Protein AF-A0A3P7JC16-F1 (afdb_monomer_lite)

Foldseek 3Di:
DPDDDDDPVVDDADDDPPDPRGDCVVCVVPVPHDDCQVVVCVVVVHDNVVDTDDPPQPDDLSVLVVVCVVPAQFQGEFEWAEVVLPTDLSRFDADPVGGDHPCVVRYPYDYFHADPPSHGPPPPVVVVVVVVVVVVVVVVVVPD

Secondary structure (DSSP, 8-state):
-------GGG----S-TTSTTS-THHHHHTTTS--HHHHHHHHTT--TTT-------SSHHHHHHHHHHHHS-TT-EEEEE-GGGT--GGG--B-SS-B-SHHHHHSEEEEE-EETTTEE--TTHHHHHHHHHHHHHHHTTS--

pLDDT: mean 72.53, std 18.78, range [33.31, 93.19]

Organism: Strongylus vulgaris (NCBI:txid40348)

Structure (mmCIF, N/CA/C/O backbone):
data_AF-A0A3P7JC16-F1
#
_entry.id   AF-A0A3P7JC16-F1
#
loop_
_atom_site.group_PDB
_atom_site.id
_atom_site.type_symbol
_atom_site.label_atom_id
_atom_site.label_alt_id
_atom_site.label_comp_id
_atom_site.label_asym_id
_atom_site.label_entity_id
_atom_site.label_seq_id
_atom_site.pdbx_PDB_ins_code
_atom_site.Cartn_x
_atom_site.Cartn_y
_atom_site.Cartn_z
_atom_site.occupancy
_atom_site.B_iso_or_equiv
_atom_site.auth_seq_id
_atom_site.auth_comp_id
_atom_site.auth_asym_id
_atom_site.auth_atom_id
_atom_site.pdbx_PDB_model_num
ATOM 1 N N . MET A 1 1 ? 35.859 -26.407 -6.997 1.00 34.34 1 MET A N 1
ATOM 2 C CA . MET A 1 1 ? 35.657 -24.956 -6.804 1.00 34.34 1 MET A CA 1
ATOM 3 C C . MET A 1 1 ? 34.256 -24.757 -6.262 1.00 34.34 1 MET A C 1
ATOM 5 O O . MET A 1 1 ? 33.311 -25.190 -6.904 1.00 34.34 1 MET A O 1
ATOM 9 N N . VAL A 1 2 ? 34.133 -24.209 -5.057 1.00 33.31 2 VAL A N 1
ATOM 10 C CA . VAL A 1 2 ? 32.841 -23.927 -4.420 1.00 33.31 2 VAL A CA 1
ATOM 11 C C . VAL A 1 2 ? 32.360 -22.594 -4.996 1.00 33.31 2 VAL A C 1
ATOM 13 O O . VAL A 1 2 ? 32.965 -21.561 -4.724 1.00 33.31 2 VAL A O 1
ATOM 16 N N . GLY A 1 3 ? 31.369 -22.626 -5.889 1.00 33.59 3 GLY A N 1
ATOM 17 C CA . GLY A 1 3 ? 30.813 -21.427 -6.516 1.00 33.59 3 GLY A CA 1
ATOM 18 C C . GLY A 1 3 ? 30.049 -20.598 -5.487 1.00 33.59 3 GLY A C 1
ATOM 19 O O . GLY A 1 3 ? 29.054 -21.062 -4.936 1.00 33.59 3 GLY A O 1
ATOM 20 N N . LEU A 1 4 ? 30.547 -19.393 -5.214 1.00 37.69 4 LEU A N 1
ATOM 21 C CA . LEU A 1 4 ? 29.930 -18.380 -4.360 1.00 37.69 4 LEU A CA 1
ATOM 22 C C . LEU A 1 4 ? 28.525 -18.028 -4.879 1.00 37.69 4 LEU A C 1
ATOM 24 O O . LEU A 1 4 ? 28.371 -17.263 -5.826 1.00 37.69 4 LEU A O 1
ATOM 28 N N . LEU A 1 5 ? 27.494 -18.584 -4.248 1.00 46.66 5 LEU A N 1
ATOM 29 C CA . LEU A 1 5 ? 26.129 -18.072 -4.333 1.00 46.66 5 LEU A CA 1
ATOM 30 C C . LEU A 1 5 ? 26.002 -16.866 -3.382 1.00 46.66 5 LEU A C 1
ATOM 32 O O . LEU A 1 5 ? 26.460 -16.941 -2.246 1.00 46.66 5 LEU A O 1
ATOM 36 N N . ALA A 1 6 ? 25.324 -15.811 -3.852 1.00 48.03 6 ALA A N 1
ATOM 37 C CA . ALA A 1 6 ? 24.977 -14.545 -3.178 1.00 48.03 6 ALA A CA 1
ATOM 38 C C . ALA A 1 6 ? 25.958 -13.358 -3.338 1.00 48.03 6 ALA A C 1
ATOM 40 O O . ALA A 1 6 ? 26.673 -12.977 -2.419 1.00 48.03 6 ALA A O 1
ATOM 41 N N . TRP A 1 7 ? 25.891 -12.694 -4.498 1.00 50.03 7 TRP A N 1
ATOM 42 C CA . TRP A 1 7 ? 26.374 -11.318 -4.712 1.00 50.03 7 TRP A CA 1
ATOM 43 C C . TRP A 1 7 ? 25.287 -10.201 -4.706 1.00 50.03 7 TRP A C 1
ATOM 45 O O . TRP A 1 7 ? 25.650 -9.054 -4.449 1.00 50.03 7 TRP A O 1
ATOM 55 N N . PRO A 1 8 ? 23.964 -10.446 -4.918 1.00 60.19 8 PRO A N 1
ATOM 56 C CA . PRO A 1 8 ? 22.987 -9.348 -5.041 1.00 60.19 8 PRO A CA 1
ATOM 57 C C . PRO A 1 8 ? 22.818 -8.481 -3.786 1.00 60.19 8 PRO A C 1
ATOM 59 O O . PRO A 1 8 ? 22.612 -7.275 -3.891 1.00 60.19 8 PRO A O 1
ATOM 62 N N . THR A 1 9 ? 22.929 -9.071 -2.593 1.00 61.22 9 THR A N 1
ATOM 63 C CA . THR A 1 9 ? 22.718 -8.374 -1.310 1.00 61.22 9 THR A CA 1
ATOM 64 C C . THR A 1 9 ? 23.850 -7.418 -0.933 1.00 61.22 9 THR A C 1
ATOM 66 O O . THR A 1 9 ? 23.664 -6.593 -0.043 1.00 61.22 9 THR A O 1
ATOM 69 N N . LEU A 1 10 ? 25.009 -7.513 -1.592 1.00 65.12 10 LEU A N 1
ATOM 70 C CA . LEU A 1 10 ? 26.162 -6.629 -1.381 1.00 65.12 10 LEU A CA 1
ATOM 71 C C . LEU A 1 10 ? 26.137 -5.398 -2.299 1.00 65.12 10 LEU A C 1
ATOM 73 O O . LEU A 1 10 ? 26.982 -4.514 -2.166 1.00 65.12 10 LEU A O 1
ATOM 77 N N . SER A 1 11 ? 25.185 -5.339 -3.233 1.00 64.94 11 SER A N 1
ATOM 78 C CA . SER A 1 11 ? 25.044 -4.232 -4.175 1.00 64.94 11 SER A CA 1
ATOM 79 C C . SER A 1 11 ? 24.002 -3.218 -3.699 1.00 64.94 11 SER A C 1
ATOM 81 O O . SER A 1 11 ? 22.935 -3.585 -3.208 1.00 64.94 11 SER A O 1
ATOM 83 N N . TRP A 1 12 ? 24.307 -1.927 -3.852 1.00 62.22 12 TRP A N 1
ATOM 84 C CA . TRP A 1 12 ? 23.378 -0.829 -3.589 1.00 62.22 12 TRP A CA 1
ATOM 85 C C . TRP A 1 12 ? 22.953 -0.183 -4.906 1.00 62.22 12 TRP A C 1
ATOM 87 O O . TRP A 1 12 ? 23.794 0.236 -5.699 1.00 62.22 12 TRP A O 1
ATOM 97 N N . ALA A 1 13 ? 21.645 -0.070 -5.123 1.00 67.94 13 ALA A N 1
ATOM 98 C CA . ALA A 1 13 ? 21.075 0.654 -6.250 1.00 67.94 13 ALA A CA 1
ATOM 99 C C . ALA A 1 13 ? 19.862 1.449 -5.772 1.00 67.94 13 ALA A C 1
ATOM 101 O O . ALA A 1 13 ? 18.881 0.885 -5.290 1.00 67.94 13 ALA A O 1
ATOM 102 N N . SER A 1 14 ? 19.938 2.769 -5.908 1.00 65.88 14 SER A N 1
ATOM 103 C CA . SER A 1 14 ? 18.858 3.688 -5.560 1.00 65.88 14 SER A CA 1
ATOM 104 C C . SER A 1 14 ? 18.341 4.365 -6.825 1.00 65.88 14 SER A C 1
ATOM 106 O O . SER A 1 14 ? 19.097 5.071 -7.482 1.00 65.88 14 SER A O 1
ATOM 108 N N . GLY A 1 15 ? 17.063 4.190 -7.155 1.00 69.75 15 GLY A N 1
ATOM 109 C CA . GLY A 1 15 ? 16.448 4.795 -8.343 1.00 69.75 15 GLY A CA 1
ATOM 110 C C . GLY A 1 15 ? 15.797 3.767 -9.265 1.00 69.75 15 GLY A C 1
ATOM 111 O O . GLY A 1 15 ? 15.699 2.587 -8.929 1.00 69.75 15 GLY A O 1
ATOM 112 N N . ARG A 1 16 ? 15.307 4.215 -10.422 1.00 70.00 16 ARG A N 1
ATOM 113 C CA . ARG A 1 16 ? 14.738 3.347 -11.470 1.00 70.00 16 ARG A CA 1
ATOM 114 C C . ARG A 1 16 ? 15.788 3.052 -12.542 1.00 70.00 16 ARG A C 1
ATOM 116 O O . ARG A 1 16 ? 16.627 3.923 -12.739 1.00 70.00 16 ARG A O 1
ATOM 123 N N . PRO A 1 17 ? 15.688 1.933 -13.283 1.00 63.75 17 PRO A N 1
ATOM 124 C CA . PRO A 1 17 ? 16.614 1.590 -14.370 1.00 63.75 17 PRO A CA 1
ATOM 125 C C . PRO A 1 17 ? 16.919 2.741 -15.334 1.00 63.75 17 PRO A C 1
ATOM 127 O O . PRO A 1 17 ? 18.054 2.938 -15.735 1.00 63.75 17 PRO A O 1
ATOM 130 N N . GLU A 1 18 ? 15.912 3.560 -15.621 1.00 63.62 18 GLU A N 1
ATOM 131 C CA . GLU A 1 18 ? 15.987 4.684 -16.561 1.00 63.62 18 GLU A CA 1
ATOM 132 C C . GLU A 1 18 ? 16.593 5.970 -15.962 1.00 63.62 18 GLU A C 1
ATOM 134 O O . GLU A 1 18 ? 16.736 6.977 -16.651 1.00 63.62 18 GLU A O 1
ATOM 139 N N . THR A 1 19 ? 16.922 5.980 -14.667 1.00 57.47 19 THR A N 1
ATOM 140 C CA . THR A 1 19 ? 17.474 7.152 -13.968 1.00 57.47 19 THR A CA 1
ATOM 141 C C . THR A 1 19 ? 18.975 6.998 -13.750 1.00 57.47 19 THR A C 1
ATOM 143 O O . THR A 1 19 ? 19.449 5.909 -13.442 1.00 57.47 19 THR A O 1
ATOM 146 N N . SER A 1 20 ? 19.716 8.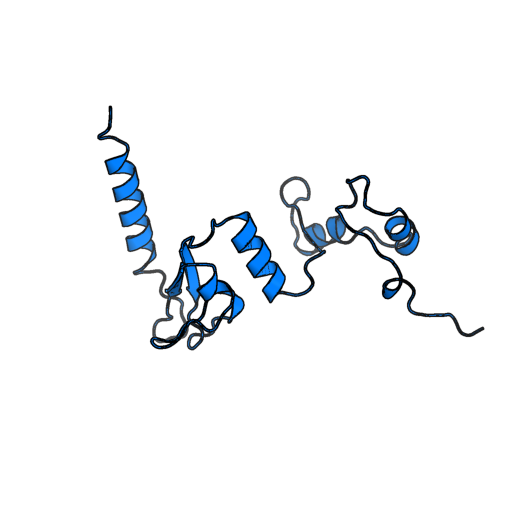110 -13.815 1.00 54.28 20 SER A N 1
ATOM 147 C CA . SER A 1 20 ? 21.187 8.173 -13.708 1.00 54.28 20 SER A CA 1
ATOM 148 C C . SER A 1 20 ? 21.797 7.536 -12.450 1.00 54.28 20 SER A C 1
ATOM 150 O O . SER A 1 20 ? 23.008 7.359 -12.386 1.00 54.28 20 SER A O 1
ATOM 152 N N . ASN A 1 21 ? 20.979 7.217 -11.443 1.00 55.19 21 ASN A N 1
ATOM 153 C CA . ASN A 1 21 ? 21.414 6.659 -10.161 1.00 55.19 21 ASN A CA 1
ATOM 154 C C . ASN A 1 21 ? 21.240 5.129 -10.079 1.00 55.19 21 ASN A C 1
ATOM 156 O O . ASN A 1 21 ? 21.580 4.524 -9.058 1.00 55.19 21 ASN A O 1
ATOM 160 N N . PHE A 1 22 ? 20.726 4.488 -11.134 1.00 55.59 22 PHE A N 1
ATOM 161 C CA . PHE A 1 22 ? 20.652 3.034 -11.227 1.00 55.59 22 PHE A CA 1
ATOM 162 C C . PHE A 1 22 ? 21.989 2.501 -11.727 1.00 55.59 22 PHE A C 1
ATOM 164 O O . PHE A 1 22 ? 22.334 2.603 -12.899 1.00 55.59 22 PHE A O 1
ATOM 171 N N . PHE A 1 23 ? 22.789 1.999 -10.791 1.00 49.16 23 PHE A N 1
ATOM 172 C CA . PHE A 1 23 ? 24.096 1.437 -11.098 1.00 49.16 23 PHE A CA 1
ATOM 173 C C . PHE A 1 23 ? 23.959 0.286 -12.107 1.00 49.16 23 PHE A C 1
ATOM 175 O O . PHE A 1 23 ? 23.191 -0.655 -11.889 1.00 49.16 23 PHE A O 1
ATOM 182 N N . SER A 1 24 ? 24.781 0.337 -13.156 1.00 49.72 24 SER A N 1
ATOM 183 C CA . SER A 1 24 ? 24.962 -0.659 -14.227 1.00 49.72 24 SER A CA 1
ATOM 184 C C . SER A 1 24 ? 25.171 -2.106 -13.751 1.00 49.72 24 SER A C 1
ATOM 186 O O . SER A 1 24 ? 25.026 -3.043 -14.527 1.00 49.72 24 SER A O 1
ATOM 188 N N . ALA A 1 25 ? 25.456 -2.310 -12.461 1.00 47.19 25 ALA A N 1
ATOM 189 C CA . ALA A 1 25 ? 25.650 -3.618 -11.845 1.00 47.19 25 ALA A CA 1
ATOM 190 C C . ALA A 1 25 ? 24.413 -4.537 -11.917 1.00 47.19 25 ALA A C 1
ATOM 192 O O . ALA A 1 25 ? 24.570 -5.756 -11.953 1.00 47.19 25 ALA A O 1
ATOM 193 N N . T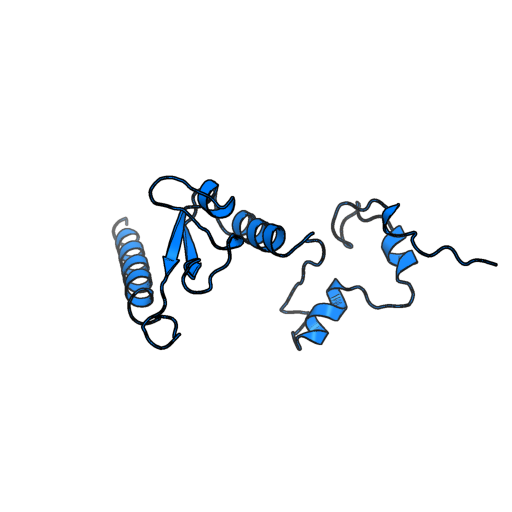RP A 1 26 ? 23.189 -3.995 -11.955 1.00 50.97 26 TRP A N 1
ATOM 194 C CA . TRP A 1 26 ? 21.979 -4.822 -12.089 1.00 50.97 26 TRP A CA 1
ATOM 195 C C . TRP A 1 26 ? 21.750 -5.342 -13.511 1.00 50.97 26 TRP A C 1
ATOM 197 O O . TRP A 1 26 ? 21.182 -6.423 -13.661 1.00 50.97 26 TRP A O 1
ATOM 207 N N . GLU A 1 27 ? 22.217 -4.618 -14.532 1.00 48.12 27 GLU A N 1
ATOM 208 C CA . GLU A 1 27 ? 22.181 -5.092 -15.922 1.00 48.12 27 GLU A CA 1
ATOM 209 C C . GLU A 1 27 ? 23.180 -6.237 -16.136 1.00 48.12 27 GLU A C 1
ATOM 211 O O . GLU A 1 27 ? 22.854 -7.212 -16.805 1.00 48.12 27 GLU A O 1
ATOM 216 N N . THR A 1 28 ? 24.346 -6.190 -15.479 1.00 48.62 28 THR A N 1
ATOM 217 C CA . THR A 1 28 ? 25.366 -7.254 -15.556 1.00 48.62 28 THR A CA 1
ATOM 218 C C . THR A 1 28 ? 24.987 -8.522 -14.772 1.00 48.62 28 THR A C 1
ATOM 220 O O . THR A 1 28 ? 25.378 -9.622 -15.139 1.00 48.62 28 THR A O 1
ATOM 223 N N . LEU A 1 29 ? 24.220 -8.418 -13.677 1.00 50.41 29 LEU A N 1
ATOM 224 C CA . LEU A 1 29 ? 23.867 -9.575 -12.828 1.00 50.41 29 LEU A CA 1
ATOM 225 C C . LEU A 1 29 ? 22.724 -10.446 -13.380 1.00 50.41 29 LEU A C 1
ATOM 227 O O . LEU A 1 29 ? 22.541 -11.578 -12.927 1.00 50.41 29 LEU A O 1
ATOM 231 N N . LEU A 1 30 ? 21.936 -9.922 -14.319 1.00 54.22 30 LEU A N 1
ATOM 232 C CA . LEU A 1 30 ? 20.764 -10.584 -14.904 1.00 54.22 30 LEU A CA 1
ATOM 233 C C . LEU A 1 30 ? 20.911 -10.780 -16.415 1.00 54.22 30 LEU A C 1
ATOM 235 O O . LEU A 1 30 ? 19.910 -10.883 -17.114 1.00 54.22 30 LEU A O 1
ATOM 239 N N . GLU A 1 31 ? 22.148 -10.870 -16.903 1.00 56.09 31 GLU A N 1
ATOM 240 C CA . GLU A 1 31 ? 22.503 -10.932 -18.329 1.00 56.09 31 GLU A CA 1
ATOM 241 C C . GLU A 1 31 ? 21.764 -12.048 -19.105 1.00 56.09 31 GLU A C 1
ATOM 243 O O . GLU A 1 31 ? 21.582 -11.950 -20.313 1.00 56.09 31 GLU A O 1
ATOM 248 N N . ASP A 1 32 ? 21.238 -13.058 -18.396 1.00 59.16 32 ASP A N 1
ATOM 249 C CA . ASP A 1 32 ? 20.524 -14.215 -18.952 1.00 59.16 32 ASP A CA 1
ATOM 250 C C . ASP A 1 32 ? 18.991 -14.215 -18.709 1.00 59.16 32 ASP A C 1
ATOM 252 O O . ASP A 1 32 ? 18.294 -15.166 -19.075 1.00 59.16 32 ASP A O 1
ATOM 256 N N . LYS A 1 33 ? 18.416 -13.185 -18.062 1.00 62.03 33 LYS A N 1
ATOM 257 C CA . LYS A 1 33 ? 16.963 -13.101 -17.792 1.00 62.03 33 LYS A CA 1
ATOM 258 C C . LYS A 1 33 ? 16.390 -11.723 -18.109 1.00 62.03 33 LYS A C 1
ATOM 260 O O . LYS A 1 33 ? 16.944 -10.716 -17.677 1.00 62.03 33 LYS A O 1
ATOM 265 N N . PRO A 1 34 ? 15.214 -11.651 -18.765 1.00 67.12 34 PRO A N 1
ATOM 266 C CA . PRO A 1 34 ? 14.569 -10.372 -19.003 1.00 67.12 34 PRO A CA 1
ATOM 267 C C . PRO A 1 34 ? 14.250 -9.687 -17.664 1.00 67.12 34 PRO A C 1
ATOM 269 O O . PRO A 1 34 ? 13.788 -10.353 -16.726 1.00 67.12 34 PRO A O 1
ATOM 272 N N . PRO A 1 35 ? 14.450 -8.363 -17.560 1.00 73.12 35 PRO A N 1
ATOM 273 C CA . PRO A 1 35 ? 14.237 -7.641 -16.318 1.00 73.12 35 PRO A CA 1
ATOM 274 C C . PRO A 1 35 ? 12.807 -7.814 -15.800 1.00 73.12 35 PRO A C 1
ATOM 276 O O . PRO A 1 35 ? 11.844 -7.775 -16.574 1.00 73.12 35 PRO A O 1
ATOM 279 N N . LEU A 1 36 ? 12.663 -7.944 -14.476 1.00 75.69 36 LEU A N 1
ATOM 280 C CA . LEU A 1 36 ? 11.383 -8.226 -13.812 1.00 75.69 36 LEU A CA 1
ATOM 281 C C . LEU A 1 36 ? 10.286 -7.211 -14.161 1.00 75.69 36 LEU A C 1
ATOM 283 O O . LEU A 1 36 ? 9.130 -7.592 -14.329 1.00 75.69 36 LEU A O 1
ATOM 287 N N . TYR A 1 37 ? 10.636 -5.936 -14.335 1.00 72.75 37 TYR A N 1
ATOM 288 C CA . TYR A 1 37 ? 9.665 -4.900 -14.700 1.00 72.75 37 TYR A CA 1
ATOM 289 C C . TYR A 1 37 ? 9.083 -5.088 -16.112 1.00 72.75 37 TYR A C 1
ATOM 291 O O . TYR A 1 37 ? 7.981 -4.623 -16.377 1.00 72.75 37 TYR A O 1
ATOM 299 N N . THR A 1 38 ? 9.767 -5.823 -16.996 1.00 74.69 38 THR A N 1
ATOM 300 C CA . THR A 1 38 ? 9.275 -6.140 -18.347 1.00 74.69 38 THR A CA 1
ATOM 301 C C . THR A 1 38 ? 8.608 -7.512 -18.434 1.00 74.69 38 THR A C 1
ATOM 303 O O . THR A 1 38 ? 7.764 -7.738 -19.298 1.00 74.69 38 THR A O 1
ATOM 306 N N . SER A 1 39 ? 8.991 -8.471 -17.588 1.00 79.56 39 SER A N 1
ATOM 307 C CA . SER A 1 39 ? 8.425 -9.825 -17.602 1.00 79.56 39 SER A CA 1
ATOM 308 C C . SER A 1 39 ? 7.145 -9.934 -16.774 1.00 79.56 39 SER A C 1
ATOM 310 O O . SER A 1 39 ? 6.255 -10.694 -17.146 1.00 79.56 39 SER A O 1
ATOM 312 N N . THR A 1 40 ? 6.993 -9.133 -15.716 1.00 81.19 40 THR A N 1
ATOM 313 C CA . THR A 1 40 ? 5.812 -9.187 -14.837 1.00 81.19 40 THR A CA 1
ATOM 314 C C . THR A 1 40 ? 4.494 -8.903 -15.569 1.00 81.19 40 THR A C 1
ATOM 316 O O . THR A 1 40 ? 3.592 -9.731 -15.451 1.00 81.19 40 THR A O 1
ATOM 319 N N . PRO A 1 41 ? 4.353 -7.830 -16.380 1.00 84.44 41 PRO A N 1
ATOM 320 C CA . PRO A 1 41 ? 3.121 -7.599 -17.142 1.00 84.44 41 PRO A CA 1
ATOM 321 C C . PRO A 1 41 ? 2.740 -8.795 -18.024 1.00 84.44 41 PRO A C 1
ATOM 323 O O . PRO A 1 41 ? 1.580 -9.197 -18.050 1.00 84.44 41 PRO A O 1
ATOM 326 N N . ARG A 1 42 ? 3.728 -9.440 -18.662 1.00 83.56 42 ARG A N 1
ATOM 327 C CA . ARG A 1 42 ? 3.514 -10.610 -19.530 1.00 83.56 42 ARG A CA 1
ATOM 328 C C . ARG A 1 42 ? 2.956 -11.814 -18.775 1.00 83.56 42 ARG A C 1
ATOM 330 O O . ARG A 1 4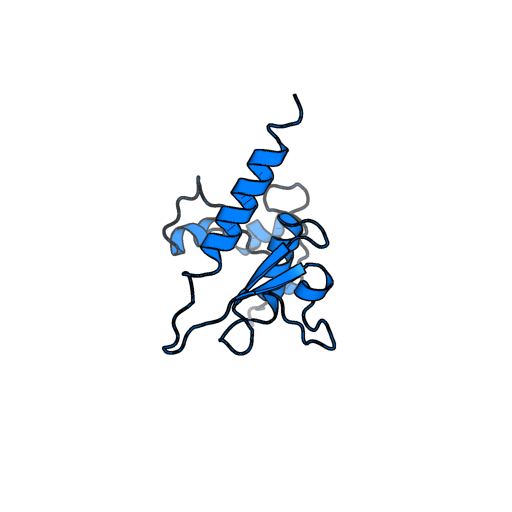2 ? 2.086 -12.495 -19.304 1.00 83.56 42 ARG A O 1
ATOM 337 N N . VAL A 1 43 ? 3.407 -12.053 -17.541 1.00 87.94 43 VAL A N 1
ATOM 338 C CA . VAL A 1 43 ? 2.876 -13.132 -16.684 1.00 87.94 43 VAL A CA 1
ATOM 339 C C . VAL A 1 43 ? 1.393 -12.918 -16.372 1.00 87.94 43 VAL A C 1
ATOM 341 O O . VAL A 1 43 ? 0.640 -13.883 -16.290 1.00 87.94 43 VAL A O 1
ATOM 344 N N . PHE A 1 44 ? 0.960 -11.663 -16.247 1.00 90.50 44 PHE A N 1
ATOM 345 C CA . PHE A 1 44 ? -0.440 -11.307 -16.010 1.00 90.50 44 PHE A CA 1
ATOM 346 C C . PHE A 1 44 ? -1.247 -11.069 -17.300 1.00 90.50 44 PHE A C 1
ATOM 348 O O . PHE A 1 44 ? -2.408 -10.676 -17.218 1.00 90.50 44 PHE A O 1
ATOM 355 N N . GLY A 1 45 ? -0.661 -11.300 -18.484 1.00 91.38 45 GLY A N 1
ATOM 356 C CA . GLY A 1 45 ? -1.319 -11.049 -19.771 1.00 91.38 45 GLY A CA 1
ATOM 357 C C . GLY A 1 45 ? -1.632 -9.570 -20.029 1.00 91.38 45 GLY A C 1
ATOM 358 O O . GLY A 1 45 ? -2.592 -9.262 -20.730 1.00 91.38 45 GLY A O 1
ATOM 359 N N . LEU A 1 46 ? -0.861 -8.659 -19.431 1.00 91.12 46 LEU A N 1
ATOM 360 C CA . LEU A 1 46 ? -1.041 -7.214 -19.540 1.00 91.12 46 LEU A CA 1
ATOM 361 C C . LEU A 1 46 ? -0.197 -6.637 -20.681 1.00 91.12 46 LEU A C 1
ATOM 363 O O . LEU A 1 46 ? 0.951 -7.037 -20.886 1.00 91.12 46 LEU A O 1
ATOM 367 N N . ASP A 1 47 ? -0.767 -5.657 -21.380 1.00 89.75 47 ASP A N 1
ATOM 368 C CA . ASP A 1 47 ? -0.073 -4.875 -22.403 1.00 89.75 47 ASP A CA 1
ATOM 369 C C . ASP A 1 47 ? 0.972 -3.942 -21.753 1.00 89.75 47 ASP A C 1
ATOM 371 O O . ASP A 1 47 ? 0.594 -3.109 -20.917 1.00 89.75 47 ASP A O 1
ATOM 375 N N . PRO A 1 48 ? 2.270 -4.060 -22.101 1.00 86.50 48 PRO A N 1
ATOM 376 C CA . PRO A 1 48 ? 3.325 -3.225 -21.532 1.00 86.50 48 PRO A CA 1
ATOM 377 C C . PRO A 1 48 ? 3.217 -1.737 -21.897 1.00 86.50 48 PRO A C 1
ATOM 379 O O . PRO A 1 48 ? 3.810 -0.923 -21.191 1.00 86.50 48 PRO A O 1
ATOM 382 N N . GLU A 1 49 ? 2.482 -1.355 -22.948 1.00 88.19 49 GLU A N 1
ATOM 383 C CA . GLU A 1 49 ? 2.274 0.064 -23.285 1.00 88.19 49 GLU A CA 1
ATOM 384 C C . GLU A 1 49 ? 1.249 0.738 -22.361 1.00 88.19 49 GLU A C 1
ATOM 386 O O . GLU A 1 49 ? 1.301 1.947 -22.132 1.00 88.19 49 GLU A O 1
ATOM 391 N N . LEU A 1 50 ? 0.331 -0.049 -21.792 1.00 88.69 50 LEU A N 1
ATOM 392 C CA . LEU A 1 50 ? -0.737 0.437 -20.916 1.00 88.69 50 LEU A CA 1
ATOM 393 C C . LEU A 1 50 ? -0.409 0.260 -19.429 1.00 88.69 50 LEU A C 1
ATOM 395 O O . LEU A 1 50 ? -0.866 1.048 -18.598 1.00 88.69 50 LEU A O 1
ATOM 399 N N . TRP A 1 51 ? 0.361 -0.775 -19.080 1.00 88.38 51 TRP A N 1
ATOM 400 C CA . TRP A 1 51 ? 0.604 -1.173 -17.695 1.00 88.38 51 TRP A CA 1
ATOM 401 C C . TRP A 1 51 ? 2.082 -1.112 -17.317 1.00 88.38 51 TRP A C 1
ATOM 403 O O . TRP A 1 51 ? 2.900 -1.914 -17.763 1.00 88.38 51 TRP A O 1
ATOM 413 N N . GLY A 1 52 ? 2.403 -0.209 -16.390 1.00 87.50 52 GLY A N 1
ATOM 414 C CA . GLY A 1 52 ? 3.690 -0.181 -15.697 1.00 87.50 52 GLY A CA 1
ATOM 415 C C . GLY A 1 52 ? 3.676 -1.011 -14.410 1.00 87.50 52 GLY A C 1
ATOM 416 O O . GLY A 1 52 ? 2.648 -1.130 -13.742 1.00 87.50 52 GLY A O 1
ATOM 417 N N . VAL A 1 53 ? 4.834 -1.551 -14.019 1.00 88.50 53 VAL A N 1
ATOM 418 C CA . VAL A 1 53 ? 5.001 -2.321 -12.774 1.00 88.50 53 VAL A CA 1
ATOM 419 C C . VAL A 1 53 ? 6.194 -1.796 -11.978 1.00 88.50 53 VAL A C 1
ATOM 421 O O . VAL A 1 53 ? 7.263 -1.542 -12.529 1.00 88.50 53 VAL A O 1
ATOM 424 N N . ASN A 1 54 ? 6.027 -1.676 -10.658 1.00 89.25 54 ASN A N 1
ATOM 425 C CA . ASN A 1 54 ? 7.114 -1.399 -9.723 1.00 89.25 54 ASN A CA 1
ATOM 426 C C . ASN A 1 54 ? 7.436 -2.662 -8.908 1.00 89.25 54 ASN A C 1
ATOM 428 O O . ASN A 1 54 ? 6.590 -3.157 -8.170 1.00 89.25 54 ASN A O 1
ATOM 432 N N . VAL A 1 55 ? 8.668 -3.161 -9.034 1.00 87.31 55 VAL A N 1
ATOM 433 C CA . VAL A 1 55 ? 9.157 -4.382 -8.364 1.00 87.31 55 VAL A CA 1
ATOM 434 C C . VAL A 1 55 ? 10.080 -4.096 -7.169 1.00 87.31 55 VAL A C 1
ATOM 436 O O . VAL A 1 55 ? 10.705 -5.010 -6.643 1.00 87.31 55 VAL A O 1
ATOM 439 N N . GLN A 1 56 ? 10.195 -2.835 -6.737 1.00 87.44 56 GLN A N 1
ATOM 440 C CA . GLN A 1 56 ? 11.118 -2.416 -5.669 1.00 87.44 56 GLN A CA 1
ATOM 441 C C . GLN A 1 56 ? 10.503 -2.473 -4.263 1.00 87.44 56 GLN A C 1
ATOM 443 O O . GLN A 1 56 ? 11.199 -2.268 -3.270 1.00 87.44 56 GLN A O 1
ATOM 448 N N . SER A 1 57 ? 9.191 -2.701 -4.146 1.00 89.31 57 SER A N 1
ATOM 449 C CA . SER A 1 57 ? 8.531 -2.749 -2.842 1.00 89.31 57 SER A CA 1
ATOM 450 C C . SER A 1 57 ? 9.029 -3.933 -2.012 1.00 89.31 57 SER A C 1
ATOM 452 O O . SER A 1 57 ? 8.93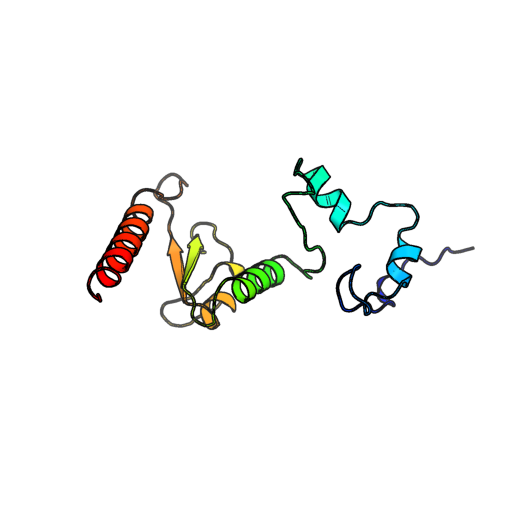5 -5.082 -2.428 1.00 89.31 57 SER A O 1
ATOM 454 N N . LEU A 1 58 ? 9.503 -3.644 -0.797 1.00 89.12 58 LEU A N 1
ATOM 455 C CA . LEU A 1 58 ? 10.125 -4.633 0.093 1.00 89.12 58 LEU A CA 1
ATOM 456 C C . LEU A 1 58 ? 9.161 -5.730 0.576 1.00 89.12 58 LEU A C 1
ATOM 458 O O . LEU A 1 58 ? 9.595 -6.811 0.958 1.00 89.12 58 LEU A O 1
ATOM 462 N N . SER A 1 59 ? 7.857 -5.444 0.621 1.00 92.62 59 SER A N 1
ATOM 463 C CA . SER A 1 59 ? 6.788 -6.411 0.906 1.00 92.62 59 SER A CA 1
ATOM 464 C C . SER A 1 59 ? 5.412 -5.804 0.587 1.00 92.62 59 SER A C 1
ATOM 466 O O . SER A 1 59 ? 5.311 -4.637 0.199 1.00 92.62 59 SER A O 1
ATOM 468 N N . GLY A 1 60 ? 4.336 -6.578 0.774 1.00 89.88 60 GLY A N 1
ATOM 469 C CA . GLY A 1 60 ? 2.965 -6.142 0.472 1.00 89.88 60 GLY A CA 1
ATOM 470 C C . GLY A 1 60 ? 2.462 -4.966 1.322 1.00 89.88 60 GLY A C 1
ATOM 471 O O . GLY A 1 60 ? 1.801 -4.071 0.800 1.00 89.88 60 GLY A O 1
ATOM 472 N N . CYS A 1 61 ? 2.801 -4.904 2.617 1.00 92.75 61 CYS A N 1
ATOM 473 C CA . CYS A 1 61 ? 2.389 -3.785 3.478 1.00 92.75 61 CYS A CA 1
ATOM 474 C C . CYS A 1 61 ? 3.004 -2.438 3.035 1.00 92.75 61 CYS A C 1
ATOM 476 O O . CYS A 1 61 ? 2.240 -1.490 2.840 1.00 92.75 61 CYS A O 1
ATOM 478 N N . PRO A 1 62 ? 4.333 -2.327 2.822 1.00 92.56 62 PRO A N 1
ATOM 479 C CA . PRO A 1 62 ? 4.959 -1.146 2.231 1.00 92.56 62 PRO A CA 1
ATOM 480 C C . PRO A 1 62 ? 4.475 -0.831 0.817 1.00 92.56 62 PRO A C 1
ATOM 482 O O . PRO A 1 62 ? 4.363 0.345 0.492 1.00 92.56 62 PRO A O 1
ATOM 485 N N . ALA A 1 63 ? 4.163 -1.840 -0.009 1.00 91.94 63 ALA A N 1
ATOM 486 C CA . ALA A 1 63 ? 3.610 -1.612 -1.347 1.00 91.94 63 ALA A CA 1
ATOM 487 C C . ALA A 1 63 ? 2.271 -0.862 -1.271 1.00 91.94 63 ALA A C 1
ATOM 489 O O . ALA A 1 63 ? 2.108 0.186 -1.892 1.00 91.94 63 ALA A O 1
ATOM 490 N N . ASN A 1 64 ? 1.349 -1.341 -0.431 1.00 93.19 64 ASN A N 1
ATOM 491 C CA . ASN A 1 64 ? 0.064 -0.679 -0.197 1.00 93.19 64 ASN A CA 1
ATOM 492 C C . ASN A 1 64 ? 0.248 0.736 0.361 1.00 93.19 64 ASN A C 1
ATOM 494 O O . ASN A 1 64 ? -0.395 1.676 -0.100 1.00 93.19 64 ASN A O 1
ATOM 498 N N . PHE A 1 65 ? 1.155 0.903 1.326 1.00 93.06 65 PHE A N 1
ATOM 499 C CA . PHE A 1 65 ? 1.429 2.213 1.910 1.00 93.06 65 PHE A CA 1
ATOM 500 C C . PHE A 1 65 ? 1.994 3.198 0.878 1.00 93.06 65 PHE A C 1
ATOM 502 O O . PHE A 1 65 ? 1.522 4.327 0.809 1.00 93.06 65 PHE A O 1
ATOM 509 N N . ALA A 1 66 ? 2.926 2.760 0.025 1.00 93.00 66 ALA A N 1
ATOM 510 C CA . ALA A 1 66 ? 3.476 3.576 -1.054 1.00 93.00 66 ALA A CA 1
ATOM 511 C C . ALA A 1 66 ? 2.396 4.014 -2.057 1.00 93.00 66 ALA A C 1
ATOM 513 O O . ALA A 1 66 ? 2.403 5.165 -2.488 1.00 93.00 66 ALA A O 1
ATOM 514 N N . VAL A 1 67 ? 1.439 3.136 -2.386 1.00 93.12 67 VAL A N 1
ATOM 515 C CA . VAL A 1 67 ? 0.289 3.487 -3.239 1.00 93.12 67 VAL A CA 1
ATOM 516 C C . VAL A 1 67 ? -0.576 4.559 -2.577 1.00 93.12 67 VAL A C 1
ATOM 518 O O . VAL A 1 67 ? -0.931 5.540 -3.229 1.00 93.12 67 VAL A O 1
ATOM 521 N N . TYR A 1 68 ? -0.883 4.421 -1.284 1.00 93.12 68 TYR A N 1
ATOM 522 C CA . T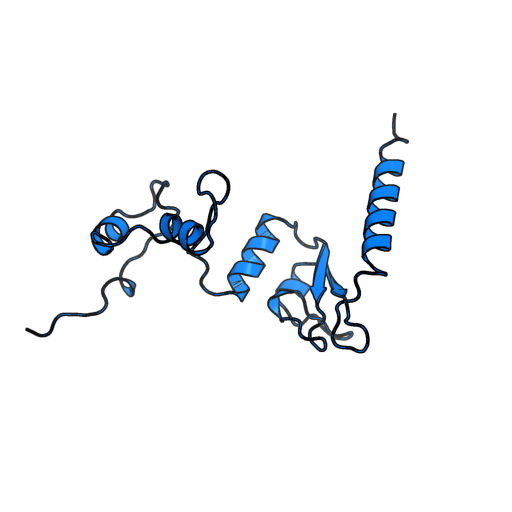YR A 1 68 ? -1.656 5.442 -0.576 1.00 93.12 68 TYR A CA 1
ATOM 523 C C . TYR A 1 68 ? -0.913 6.771 -0.500 1.00 93.12 68 TYR A C 1
ATOM 525 O O . TYR A 1 68 ? -1.522 7.796 -0.755 1.00 93.12 68 TYR A O 1
ATOM 533 N N . THR A 1 69 ? 0.390 6.778 -0.228 1.00 92.69 69 THR A N 1
ATOM 534 C CA . THR A 1 69 ? 1.184 8.016 -0.214 1.00 92.69 69 THR A CA 1
ATOM 535 C C . THR A 1 69 ? 1.281 8.670 -1.595 1.00 92.69 69 THR A C 1
ATOM 537 O O . THR A 1 69 ? 1.369 9.890 -1.680 1.00 92.69 69 THR A O 1
ATOM 540 N N . ALA A 1 70 ? 1.267 7.884 -2.675 1.00 92.06 70 ALA A N 1
ATOM 541 C CA . ALA A 1 70 ? 1.335 8.413 -4.035 1.00 92.06 70 ALA A CA 1
ATOM 542 C C . ALA A 1 70 ? 0.001 9.001 -4.524 1.00 92.06 70 ALA A C 1
ATOM 544 O O . ALA A 1 70 ? 0.009 9.952 -5.301 1.00 92.06 70 ALA A O 1
ATOM 545 N N . LEU A 1 71 ? -1.131 8.418 -4.113 1.00 90.94 71 LEU A N 1
ATOM 546 C CA . LEU A 1 71 ? -2.458 8.767 -4.639 1.00 90.94 71 LEU A CA 1
ATOM 547 C C . LEU A 1 71 ? -3.325 9.571 -3.669 1.00 90.94 71 LEU A C 1
ATOM 549 O O . LEU A 1 71 ? -4.232 10.277 -4.105 1.00 90.94 71 LEU A O 1
ATOM 553 N N . ALA A 1 72 ? -3.098 9.428 -2.368 1.00 88.69 72 ALA A N 1
ATOM 554 C CA . ALA A 1 72 ? -3.854 10.106 -1.334 1.00 88.69 72 ALA A CA 1
ATOM 555 C C . ALA A 1 72 ? -2.949 11.071 -0.569 1.00 88.69 72 ALA A C 1
ATOM 557 O O . ALA A 1 72 ? -1.832 10.748 -0.168 1.00 88.69 72 ALA A O 1
ATOM 558 N N . GLU A 1 73 ? -3.474 12.264 -0.319 1.00 89.62 73 GLU A N 1
ATOM 559 C CA . GLU A 1 73 ? -2.840 13.221 0.579 1.00 89.62 73 GLU A CA 1
ATOM 560 C C . GLU A 1 73 ? -2.869 12.710 2.032 1.00 89.62 73 GLU A C 1
ATOM 562 O O . GLU A 1 73 ? -3.685 11.842 2.378 1.00 89.62 73 GLU A O 1
ATOM 567 N N . PRO A 1 74 ? -2.017 13.246 2.925 1.00 89.56 74 PRO A N 1
ATOM 568 C CA . PRO A 1 74 ? -2.128 12.991 4.358 1.00 89.56 74 PRO A CA 1
ATOM 569 C C . PRO A 1 74 ? -3.550 13.279 4.861 1.00 89.56 74 PRO A C 1
ATOM 571 O O . PRO A 1 74 ? -4.138 14.305 4.534 1.00 89.56 74 PRO A O 1
ATOM 574 N N . ASN A 1 75 ? -4.112 12.379 5.672 1.00 89.50 75 ASN A N 1
ATOM 575 C CA . ASN A 1 75 ? -5.523 12.375 6.093 1.00 89.50 75 ASN A CA 1
ATOM 576 C C . ASN A 1 75 ? -6.555 12.162 4.971 1.00 89.50 75 ASN A C 1
ATOM 578 O O . ASN A 1 75 ? -7.759 12.257 5.225 1.00 89.50 75 ASN A O 1
ATOM 582 N N . GLY A 1 76 ? -6.114 11.804 3.766 1.00 87.69 76 GLY A N 1
ATOM 583 C CA . GLY A 1 76 ? -6.980 11.370 2.679 1.00 87.69 76 GLY A CA 1
ATOM 584 C C . GLY A 1 76 ? -7.855 10.187 3.095 1.00 87.69 76 GLY A C 1
ATOM 585 O O . GLY A 1 76 ? -7.492 9.380 3.958 1.00 87.69 76 GLY A O 1
ATOM 586 N N . ARG A 1 77 ? -9.047 10.099 2.504 1.00 90.44 77 ARG A N 1
ATOM 587 C CA . ARG A 1 77 ? -10.024 9.056 2.833 1.00 90.44 77 ARG A CA 1
ATOM 588 C C . ARG A 1 77 ? -9.752 7.786 2.040 1.00 90.44 77 ARG A C 1
ATOM 590 O O . ARG A 1 77 ? -9.699 7.826 0.815 1.00 90.44 77 ARG A O 1
ATOM 597 N N . ILE A 1 78 ? -9.667 6.661 2.740 1.00 90.31 78 ILE A N 1
ATOM 598 C CA . ILE A 1 78 ? -9.506 5.331 2.146 1.00 90.31 78 ILE A CA 1
ATOM 599 C C . ILE A 1 78 ? -10.600 4.388 2.650 1.00 90.31 78 ILE A C 1
ATOM 601 O O . ILE A 1 78 ? -11.082 4.515 3.777 1.00 90.31 78 ILE A O 1
ATOM 605 N N . MET A 1 79 ? -10.994 3.422 1.825 1.00 91.00 79 MET A N 1
ATOM 606 C CA . MET A 1 79 ? -11.951 2.383 2.206 1.00 91.00 79 MET A CA 1
ATOM 607 C C . MET A 1 79 ? -11.348 1.005 1.959 1.00 91.00 79 MET A C 1
ATOM 609 O O . MET A 1 79 ? -10.845 0.731 0.872 1.00 91.00 79 MET A O 1
ATOM 613 N N . GLY A 1 80 ? -11.430 0.141 2.966 1.00 88.44 80 GLY A N 1
ATOM 614 C CA . GLY A 1 80 ? -10.937 -1.234 2.933 1.00 88.44 80 GLY A CA 1
ATOM 615 C C . GLY A 1 80 ? -11.936 -2.188 3.581 1.00 88.44 80 GLY A C 1
ATOM 616 O O . GLY A 1 80 ? -12.850 -1.751 4.277 1.00 88.44 80 GLY A O 1
ATOM 617 N N . LEU A 1 81 ? -11.784 -3.485 3.331 1.00 90.06 81 LEU A N 1
ATOM 618 C CA . LEU A 1 81 ? -12.563 -4.510 4.024 1.00 90.06 81 LEU A CA 1
ATOM 619 C C . LEU A 1 81 ? -12.176 -4.528 5.511 1.00 90.06 81 LEU A C 1
ATOM 621 O O . LEU A 1 81 ? -10.989 -4.415 5.829 1.00 90.06 81 LEU A O 1
ATOM 625 N N . ASP A 1 82 ? -13.160 -4.647 6.404 1.00 87.94 82 ASP A N 1
ATOM 626 C CA . ASP A 1 82 ? -12.913 -4.694 7.849 1.00 87.94 82 ASP A CA 1
ATOM 627 C C . ASP A 1 82 ? -12.060 -5.915 8.236 1.00 87.94 82 ASP A C 1
ATOM 629 O O . ASP A 1 82 ? -12.184 -6.990 7.646 1.00 87.94 82 ASP A O 1
ATOM 633 N N . LEU A 1 83 ? -11.191 -5.766 9.240 1.00 87.81 83 LEU A N 1
ATOM 634 C CA . LEU A 1 83 ? -10.250 -6.823 9.636 1.00 87.81 83 LEU A CA 1
ATOM 635 C C . LEU A 1 83 ? -10.957 -8.111 10.111 1.00 87.81 83 LEU A C 1
ATOM 637 O O . LEU A 1 83 ? -10.553 -9.185 9.669 1.00 87.81 83 LEU A O 1
ATOM 641 N N . PRO A 1 84 ? -12.021 -8.056 10.942 1.00 87.56 84 PRO A N 1
ATOM 642 C CA . PRO A 1 84 ? -12.766 -9.253 11.347 1.00 87.56 84 PRO A CA 1
ATOM 643 C C . PRO A 1 84 ? -13.518 -9.930 10.193 1.00 87.56 84 PRO A C 1
ATOM 645 O O . PRO A 1 84 ? -13.839 -11.110 10.288 1.00 87.56 84 PRO A O 1
ATOM 648 N N . ASP A 1 85 ? -13.765 -9.199 9.105 1.00 85.25 85 ASP A N 1
ATOM 649 C CA . ASP A 1 85 ? -14.529 -9.660 7.943 1.00 85.25 85 ASP A CA 1
ATOM 650 C C . ASP A 1 85 ? -13.622 -10.227 6.829 1.00 85.25 85 ASP A C 1
ATOM 652 O O . ASP A 1 85 ? -14.072 -10.436 5.704 1.00 85.25 85 ASP A O 1
ATOM 656 N N . GLY A 1 86 ? -12.339 -10.470 7.127 1.00 86.38 86 GLY A N 1
ATOM 657 C CA . GLY A 1 86 ? -11.347 -10.992 6.177 1.00 86.38 86 GLY A CA 1
ATOM 658 C C . GLY A 1 86 ? -10.458 -9.925 5.528 1.00 86.38 86 GLY A C 1
ATOM 659 O O . GLY A 1 86 ? -9.747 -10.216 4.567 1.00 86.38 86 GLY A O 1
ATOM 660 N N . GLY A 1 87 ? -10.491 -8.685 6.025 1.00 87.94 87 GLY A N 1
ATOM 661 C CA . GLY A 1 87 ? -9.579 -7.619 5.612 1.00 87.94 87 GLY A CA 1
ATOM 662 C C . GLY A 1 87 ? -8.123 -7.848 6.043 1.00 87.94 87 GLY A C 1
ATOM 663 O O . GLY A 1 87 ? -7.795 -8.795 6.752 1.00 87.94 87 GLY A O 1
ATOM 664 N N . HIS A 1 88 ? -7.228 -6.942 5.636 1.00 91.50 88 HIS A N 1
ATOM 665 C CA . HIS A 1 88 ? -5.807 -6.972 6.005 1.00 91.50 88 HIS A CA 1
ATOM 666 C C . HIS A 1 88 ? -5.394 -5.680 6.721 1.00 91.50 88 HIS A C 1
ATOM 668 O O . HIS A 1 88 ? -5.883 -4.599 6.391 1.00 91.50 88 HIS A O 1
ATOM 674 N N . LEU A 1 89 ? -4.444 -5.759 7.663 1.00 90.44 89 LEU A N 1
ATOM 675 C CA . LEU A 1 89 ? -4.007 -4.615 8.485 1.00 90.44 89 LEU A CA 1
ATOM 676 C C . LEU A 1 89 ? -3.549 -3.405 7.659 1.00 90.44 89 LEU A C 1
ATOM 678 O O . LEU A 1 89 ? -3.770 -2.261 8.056 1.00 90.44 89 LEU A O 1
ATOM 682 N N . SER A 1 90 ? -2.934 -3.645 6.499 1.00 89.12 90 SER A N 1
ATOM 683 C CA . SER A 1 90 ? -2.467 -2.580 5.603 1.00 89.12 90 SER A CA 1
ATOM 684 C C . SER A 1 90 ? -3.597 -1.767 4.971 1.00 89.12 90 SER A C 1
ATOM 686 O O . SER A 1 90 ? -3.324 -0.671 4.494 1.00 89.12 90 SER A O 1
ATOM 688 N N . HIS A 1 91 ? -4.844 -2.248 4.979 1.00 89.81 91 HIS A N 1
ATOM 689 C CA . HIS A 1 91 ? -5.996 -1.547 4.390 1.00 89.81 91 HIS A CA 1
ATOM 690 C C . HIS A 1 91 ? -6.659 -0.553 5.360 1.00 89.81 91 HIS A C 1
ATOM 692 O O . HIS A 1 91 ? -7.617 0.127 4.993 1.00 89.81 91 HIS A O 1
ATOM 698 N N . GLY A 1 92 ? -6.138 -0.442 6.586 1.00 86.62 92 GLY A N 1
ATOM 699 C CA . GLY A 1 92 ? -6.652 0.456 7.615 1.00 86.62 92 GLY A CA 1
ATOM 700 C C . GLY A 1 92 ? -7.476 -0.285 8.662 1.00 86.62 92 GLY A C 1
ATOM 701 O O . GLY A 1 92 ? -8.615 -0.667 8.425 1.00 86.62 92 GLY A O 1
ATOM 702 N N . PHE A 1 93 ? -6.894 -0.438 9.849 1.00 89.06 93 PHE A N 1
ATOM 703 C CA . PHE A 1 93 ? -7.547 -0.987 11.032 1.00 89.06 93 PHE A CA 1
ATOM 704 C C . PHE A 1 93 ? -7.368 -0.066 12.241 1.00 89.06 93 PHE A C 1
ATOM 706 O O . PHE A 1 93 ? -6.244 0.327 12.587 1.00 89.06 93 PHE A O 1
ATOM 713 N N . PHE A 1 94 ? -8.482 0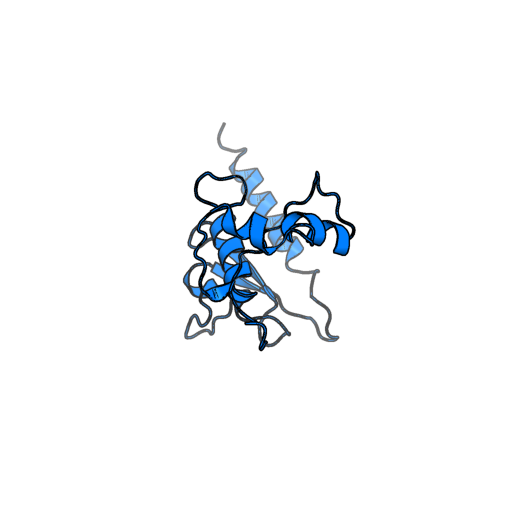.248 12.893 1.00 88.12 94 PHE A N 1
ATOM 714 C CA . PHE A 1 94 ? -8.549 1.009 14.132 1.00 88.12 94 PHE A CA 1
ATOM 715 C C . PHE A 1 94 ? -9.650 0.434 15.023 1.00 88.12 94 PHE A C 1
ATOM 717 O O . PHE A 1 94 ? -10.666 -0.063 14.545 1.00 88.12 94 PHE A O 1
ATOM 724 N N . THR A 1 95 ? -9.442 0.509 16.329 1.00 86.88 95 THR A N 1
ATOM 725 C CA . THR A 1 95 ? -10.461 0.234 17.339 1.00 86.88 95 THR A CA 1
ATOM 726 C C . THR A 1 95 ? -11.036 1.561 17.844 1.00 86.88 95 THR A C 1
ATOM 728 O O . THR A 1 95 ? -10.413 2.608 17.639 1.00 86.88 95 THR A O 1
ATOM 731 N N . PRO A 1 96 ? -12.185 1.561 18.548 1.00 85.00 96 PRO A N 1
ATOM 732 C CA . PRO A 1 96 ? -12.742 2.784 19.136 1.00 85.00 96 PRO A CA 1
ATOM 733 C C . PRO A 1 96 ? -11.764 3.516 20.065 1.00 85.00 96 PRO A C 1
ATOM 735 O O . PRO A 1 96 ? -11.843 4.729 20.216 1.00 85.00 96 PRO A O 1
ATOM 738 N N . ALA A 1 97 ? -10.828 2.778 20.666 1.00 85.94 97 ALA A N 1
ATOM 739 C CA . ALA A 1 97 ? -9.831 3.321 21.575 1.00 85.94 97 ALA A CA 1
ATOM 740 C C . ALA A 1 97 ? -8.531 3.752 20.874 1.00 85.94 97 ALA A C 1
ATOM 742 O O . ALA A 1 97 ? -7.836 4.632 21.380 1.00 85.94 97 ALA A O 1
ATOM 743 N N . LYS A 1 98 ? -8.146 3.119 19.754 1.00 89.56 98 LYS A N 1
ATOM 744 C CA . LYS A 1 98 ? -6.815 3.324 19.165 1.00 89.56 98 LYS A CA 1
ATOM 745 C C . LYS A 1 98 ? -6.745 2.994 17.675 1.00 89.56 98 LYS A C 1
ATOM 747 O O . LYS A 1 98 ? -7.214 1.956 17.217 1.00 89.56 98 LYS A O 1
ATOM 752 N N . LYS A 1 99 ? -6.018 3.825 16.929 1.00 89.06 99 LYS A N 1
ATOM 753 C CA . LYS A 1 99 ? -5.547 3.523 15.569 1.00 89.06 99 LYS A CA 1
ATOM 754 C C . LYS A 1 99 ? -4.377 2.537 15.629 1.00 89.06 99 LYS A C 1
ATOM 756 O O . LYS A 1 99 ? -3.356 2.837 16.246 1.00 89.06 99 LYS A O 1
ATOM 761 N N . VAL A 1 100 ? -4.542 1.350 15.044 1.00 88.12 100 VAL A N 1
ATOM 762 C CA . VAL A 1 100 ? -3.579 0.239 15.176 1.00 88.12 100 VAL A CA 1
ATOM 763 C C . VAL A 1 100 ? -2.659 0.158 13.961 1.00 88.12 100 VAL A C 1
ATOM 765 O O . VAL A 1 100 ? -1.455 -0.030 14.104 1.00 88.12 100 VAL A O 1
ATOM 768 N N . SER A 1 101 ? -3.210 0.314 12.759 1.00 88.81 101 SER A N 1
ATOM 769 C CA . SER A 1 101 ? -2.432 0.259 11.517 1.00 88.81 101 SER A CA 1
ATOM 770 C C . SER A 1 101 ? -1.756 1.596 11.198 1.00 88.81 101 SER A C 1
ATOM 772 O O . SER A 1 101 ? -2.356 2.657 11.397 1.00 88.81 101 SER A O 1
ATOM 774 N N . ALA A 1 102 ? -0.556 1.553 10.608 1.00 86.69 102 ALA A N 1
ATOM 775 C CA . ALA A 1 102 ? 0.102 2.745 10.064 1.00 86.69 102 ALA A CA 1
ATOM 776 C C . ALA A 1 102 ? -0.812 3.483 9.079 1.00 86.69 102 ALA A C 1
ATOM 778 O O . ALA A 1 102 ? -0.981 4.695 9.172 1.00 86.69 102 ALA A O 1
ATOM 779 N N . THR A 1 103 ? -1.516 2.737 8.231 1.00 87.25 103 THR A N 1
ATOM 780 C CA . THR A 1 103 ? -2.482 3.300 7.294 1.00 87.25 103 THR A CA 1
ATOM 781 C C . THR A 1 103 ? -3.585 4.103 7.998 1.00 87.25 103 THR A C 1
ATOM 783 O O . THR A 1 103 ? -3.872 5.215 7.583 1.00 87.25 103 THR A O 1
ATOM 786 N N . SER A 1 104 ? -4.147 3.618 9.112 1.00 85.75 104 SER A N 1
ATOM 787 C CA . SER A 1 104 ? -5.158 4.367 9.889 1.00 85.75 104 SER A CA 1
ATOM 788 C C . SER A 1 104 ? -4.604 5.578 10.654 1.00 85.75 104 SER A C 1
ATOM 790 O O . SER A 1 104 ? -5.367 6.462 11.053 1.00 85.75 104 SER A O 1
ATOM 792 N N . MET A 1 105 ? -3.288 5.620 10.895 1.00 89.38 105 MET A N 1
ATOM 793 C CA . MET A 1 105 ? -2.621 6.764 11.521 1.00 89.38 105 MET A CA 1
ATOM 794 C C . MET A 1 105 ? -2.429 7.905 10.521 1.00 89.38 105 MET A C 1
ATOM 796 O O . MET A 1 105 ? -2.789 9.034 10.844 1.00 89.38 105 MET A O 1
ATOM 800 N N . PHE A 1 106 ? -1.935 7.598 9.318 1.00 89.12 106 PHE A N 1
ATOM 801 C CA . PHE A 1 106 ? -1.650 8.591 8.274 1.00 89.12 106 PHE A CA 1
ATOM 802 C C . PHE A 1 106 ? -2.863 8.952 7.401 1.00 89.12 106 PHE A C 1
ATOM 804 O O . PHE A 1 106 ? -2.918 10.058 6.866 1.00 89.12 106 PHE A O 1
ATOM 811 N N . PHE A 1 107 ? -3.844 8.055 7.273 1.00 91.88 107 PHE A N 1
ATOM 812 C CA . PHE A 1 107 ? -5.031 8.229 6.431 1.00 91.88 107 PHE A CA 1
ATOM 813 C C . PHE A 1 107 ? -6.328 8.042 7.229 1.00 91.88 107 PHE A C 1
ATOM 815 O O . PHE A 1 107 ? -6.360 7.411 8.290 1.00 91.88 107 PHE A O 1
ATOM 822 N N . GLN A 1 108 ? -7.432 8.577 6.705 1.00 90.38 108 GLN A N 1
ATOM 823 C CA . GLN A 1 108 ? -8.767 8.364 7.261 1.00 90.38 108 GLN A CA 1
ATOM 824 C C . GLN A 1 108 ? -9.394 7.105 6.652 1.00 90.38 108 GLN A C 1
ATOM 826 O O . GLN A 1 108 ? -9.996 7.146 5.581 1.00 90.38 108 GLN A O 1
ATOM 831 N N . SER A 1 109 ? -9.253 5.970 7.338 1.00 86.88 109 SER A N 1
ATOM 832 C CA . SER A 1 109 ? -9.827 4.692 6.904 1.00 86.88 109 SER A CA 1
ATOM 833 C C . SER A 1 109 ? -11.291 4.527 7.317 1.00 86.88 109 SER A C 1
ATOM 835 O O . SER A 1 109 ? -11.620 4.708 8.488 1.00 86.88 109 SER A O 1
ATOM 837 N N . MET A 1 110 ? -12.152 4.102 6.391 1.00 89.25 110 MET A N 1
ATOM 838 C CA . MET A 1 110 ? -13.545 3.722 6.655 1.00 89.25 110 MET A CA 1
ATOM 839 C C . MET A 1 110 ? -13.809 2.275 6.195 1.00 89.25 110 MET A C 1
ATOM 841 O O . MET A 1 110 ? -13.920 2.037 4.988 1.00 89.25 110 MET A O 1
ATOM 845 N N . PRO A 1 111 ? -13.938 1.298 7.113 1.00 88.00 111 PRO A N 1
ATOM 846 C CA . PRO A 1 111 ? -14.063 -0.106 6.741 1.00 88.00 111 PRO A CA 1
ATOM 847 C C . PRO A 1 111 ? -15.455 -0.433 6.193 1.00 88.00 111 PRO A C 1
ATOM 849 O O . PRO A 1 111 ? -16.462 0.074 6.698 1.00 88.00 111 PRO A O 1
ATOM 852 N N . TYR A 1 112 ? -15.547 -1.263 5.153 1.00 86.25 112 TYR A N 1
ATOM 853 C CA . TYR A 1 112 ? -16.797 -1.887 4.700 1.00 86.25 112 TYR A CA 1
ATOM 854 C C . TYR A 1 112 ? -16.891 -3.338 5.169 1.00 86.25 112 TYR A C 1
ATOM 856 O O . TYR A 1 112 ? -15.872 -3.986 5.375 1.00 86.25 112 TYR A O 1
ATOM 864 N N . LYS A 1 113 ? -18.126 -3.810 5.363 1.00 84.88 113 LYS A N 1
ATOM 865 C CA . LYS A 1 113 ? -18.429 -5.105 5.975 1.00 84.88 113 LYS A CA 1
ATOM 866 C C . LYS A 1 113 ? -19.066 -6.072 4.990 1.00 84.88 113 LYS A C 1
ATOM 868 O O . LYS A 1 113 ? -19.688 -5.648 4.007 1.00 84.88 113 LYS A O 1
ATOM 873 N N . VAL A 1 114 ? -18.931 -7.361 5.272 1.00 83.38 114 VAL A N 1
ATOM 874 C CA . VAL A 1 114 ? -19.647 -8.421 4.549 1.00 83.38 114 VAL A CA 1
ATOM 875 C C . VAL A 1 114 ? -21.049 -8.613 5.128 1.00 83.38 114 VAL A C 1
ATOM 877 O O . VAL A 1 114 ? -21.283 -8.378 6.313 1.00 83.38 114 VAL A O 1
ATOM 880 N N . VAL A 1 115 ? -22.002 -9.021 4.289 1.00 75.25 115 VAL A N 1
ATOM 881 C CA . VAL A 1 115 ? -23.324 -9.480 4.755 1.00 75.25 115 VAL A CA 1
ATOM 882 C C . VAL A 1 115 ? -23.260 -10.994 4.950 1.00 75.25 115 VAL A C 1
ATOM 884 O O . VAL A 1 115 ? -22.458 -11.679 4.308 1.00 75.25 115 VAL A O 1
ATOM 887 N N . PHE A 1 116 ? -24.089 -11.511 5.863 1.00 60.00 116 PHE A N 1
ATOM 888 C CA . PHE A 1 116 ? -24.244 -12.943 6.127 1.00 60.00 116 PHE A CA 1
ATOM 889 C C . PHE A 1 116 ? -24.339 -13.718 4.799 1.00 60.00 116 PHE A C 1
ATOM 891 O O . PHE A 1 116 ? -25.110 -13.325 3.927 1.00 60.00 116 PHE A O 1
ATOM 898 N N . CYS A 1 117 ? -23.541 -14.787 4.662 1.00 57.31 117 CYS A N 1
ATOM 899 C CA . CYS A 1 117 ? -23.160 -15.472 3.408 1.00 57.31 117 CYS A CA 1
ATOM 900 C C . CYS A 1 117 ? -21.872 -14.962 2.722 1.00 57.31 117 CYS A C 1
ATOM 902 O O . CYS A 1 117 ? -21.777 -14.983 1.495 1.00 57.31 117 CYS A O 1
ATOM 904 N N . CYS A 1 118 ? -20.864 -14.534 3.498 1.00 57.06 118 CYS A N 1
ATOM 905 C CA . CYS A 1 118 ? -19.477 -14.334 3.033 1.00 57.06 118 CYS A CA 1
ATOM 906 C C . CYS A 1 118 ? -19.357 -13.505 1.735 1.00 57.06 118 CYS A C 1
ATOM 908 O O . CYS A 1 118 ? -18.448 -13.700 0.931 1.00 57.06 118 CYS A O 1
ATOM 910 N N . SER A 1 119 ? -20.317 -12.604 1.516 1.00 63.97 119 SER A N 1
ATOM 911 C CA . SER A 1 119 ? -20.453 -11.811 0.301 1.00 63.97 119 SER A CA 1
ATOM 912 C C . SER A 1 119 ? -20.289 -10.347 0.673 1.00 63.97 119 SER A C 1
ATOM 914 O O . SER A 1 119 ? -20.875 -9.859 1.645 1.00 63.97 119 SER A O 1
ATOM 916 N N . ILE A 1 120 ? -19.462 -9.636 -0.088 1.00 64.50 120 ILE A N 1
ATOM 917 C CA . ILE A 1 120 ? -19.198 -8.218 0.150 1.00 64.50 120 ILE A CA 1
ATOM 918 C C . ILE A 1 120 ? -20.475 -7.418 -0.134 1.00 64.50 120 ILE A C 1
ATOM 920 O O . ILE A 1 120 ? -21.112 -7.571 -1.177 1.00 64.50 120 ILE A O 1
ATOM 924 N N . SER A 1 121 ? -20.856 -6.545 0.804 1.00 62.72 121 SER A N 1
ATOM 925 C CA . SER A 1 121 ? -22.030 -5.682 0.657 1.00 62.72 121 SER A CA 1
ATOM 926 C C . SER A 1 121 ? -21.754 -4.529 -0.304 1.00 62.72 121 SER A C 1
ATOM 928 O O . SER A 1 121 ? -21.341 -3.441 0.104 1.00 62.72 121 SER A O 1
ATOM 930 N N . TYR A 1 122 ? -21.995 -4.731 -1.595 1.00 65.69 122 TYR A N 1
ATOM 931 C CA . TYR A 1 122 ? -21.886 -3.643 -2.574 1.00 65.69 122 TYR A CA 1
ATOM 932 C C . TYR A 1 122 ? -23.077 -2.663 -2.508 1.00 65.69 122 TYR A C 1
ATOM 934 O O . TYR A 1 122 ? -22.968 -1.517 -2.944 1.00 65.69 122 TYR A O 1
ATOM 942 N N . SER A 1 123 ? -24.205 -3.074 -1.914 1.00 58.03 123 SER A N 1
ATOM 943 C CA . SER A 1 123 ? -25.503 -2.411 -2.111 1.00 58.03 123 SER A CA 1
ATOM 944 C C . SER A 1 123 ? -25.699 -1.072 -1.383 1.00 58.03 123 SER A C 1
ATOM 946 O O . SER A 1 123 ? -26.534 -0.285 -1.815 1.00 58.03 123 SER A O 1
ATOM 948 N N . LEU A 1 124 ? -24.981 -0.786 -0.290 1.00 49.59 124 LEU A N 1
ATOM 949 C CA . LEU A 1 124 ? -25.288 0.377 0.572 1.00 49.59 124 LEU A CA 1
ATOM 950 C C . LEU A 1 124 ? -24.226 1.489 0.556 1.00 49.59 124 LEU A C 1
ATOM 952 O O . LEU A 1 124 ? -24.543 2.637 0.858 1.00 49.59 124 LEU A O 1
ATOM 956 N N . LYS A 1 125 ? -22.979 1.201 0.157 1.00 51.34 125 LYS A N 1
ATOM 957 C CA . LYS A 1 125 ? -21.890 2.202 0.154 1.00 51.34 125 LYS A CA 1
ATOM 958 C C . LYS A 1 125 ? -21.607 2.838 -1.204 1.00 51.34 125 LYS A C 1
ATOM 960 O O . LYS A 1 125 ? -21.203 3.998 -1.238 1.00 51.34 125 LYS A O 1
ATOM 965 N N . ILE A 1 126 ? -21.881 2.142 -2.310 1.00 52.22 126 ILE A N 1
ATOM 966 C CA . ILE A 1 126 ? -21.808 2.740 -3.654 1.00 52.22 126 ILE A CA 1
ATOM 967 C C . ILE A 1 126 ? -22.835 3.872 -3.784 1.00 52.22 126 ILE A C 1
ATOM 969 O O . ILE A 1 126 ? -22.513 4.921 -4.335 1.00 52.22 126 ILE A O 1
ATOM 973 N N . LEU A 1 127 ? -24.022 3.722 -3.182 1.00 48.06 127 LEU A N 1
ATOM 974 C CA . LEU A 1 127 ? -25.025 4.784 -3.146 1.00 48.06 127 LEU A CA 1
ATOM 975 C C . LEU A 1 127 ? -24.528 6.015 -2.370 1.00 48.06 127 LEU A C 1
ATOM 977 O O . LEU A 1 127 ? -24.721 7.133 -2.826 1.00 48.06 127 LEU A O 1
ATOM 981 N N . TYR A 1 128 ? -23.814 5.835 -1.253 1.00 51.28 128 TYR A N 1
ATOM 982 C CA . TYR A 1 128 ? -23.238 6.956 -0.500 1.00 51.28 128 TYR A CA 1
ATOM 983 C C . TYR A 1 128 ? -22.104 7.652 -1.267 1.00 51.28 128 TYR A C 1
ATOM 985 O O . TYR A 1 128 ? -22.021 8.877 -1.266 1.00 51.28 128 TYR A O 1
ATOM 993 N N . PHE A 1 129 ? -21.260 6.896 -1.977 1.00 51.00 129 PHE A N 1
ATOM 994 C CA . PHE A 1 129 ? -20.214 7.463 -2.837 1.00 51.00 129 PHE A CA 1
ATOM 995 C C . PHE A 1 129 ? -20.804 8.216 -4.042 1.00 51.00 129 PHE A C 1
ATOM 997 O O . PHE A 1 129 ? -20.329 9.296 -4.394 1.00 51.00 129 PHE A O 1
ATOM 1004 N N . TYR A 1 130 ? -21.882 7.690 -4.631 1.00 47.22 130 TYR A N 1
ATOM 1005 C CA . TYR A 1 130 ? -22.627 8.347 -5.705 1.00 47.22 130 TYR A CA 1
ATOM 1006 C C . TYR A 1 130 ? -23.330 9.625 -5.215 1.00 47.22 130 TYR A C 1
ATOM 1008 O O . TYR A 1 130 ? -23.230 10.670 -5.858 1.00 47.22 130 TYR A O 1
ATOM 1016 N N . ILE A 1 131 ? -23.965 9.582 -4.038 1.00 49.12 131 ILE A N 1
ATOM 1017 C CA . ILE A 1 131 ? -24.586 10.749 -3.397 1.00 49.12 131 ILE A CA 1
ATOM 1018 C C . ILE A 1 131 ? -23.528 11.810 -3.062 1.00 49.12 131 ILE A C 1
ATOM 1020 O O . ILE A 1 131 ? -23.737 12.980 -3.365 1.00 49.12 131 ILE A O 1
ATOM 1024 N N . MET A 1 132 ? -22.368 11.427 -2.524 1.00 50.16 132 MET A N 1
ATOM 1025 C CA . MET A 1 132 ? -21.308 12.380 -2.175 1.00 50.16 132 MET A CA 1
ATOM 1026 C C . MET A 1 132 ? -20.645 13.015 -3.406 1.00 50.16 132 MET A C 1
ATOM 1028 O O . MET A 1 132 ? -20.461 14.229 -3.410 1.00 50.16 132 MET A O 1
ATOM 1032 N N . ARG A 1 133 ? -20.393 12.269 -4.498 1.00 49.84 133 ARG A N 1
ATOM 1033 C CA . ARG A 1 133 ? -19.971 12.880 -5.782 1.00 49.84 133 ARG A CA 1
ATOM 1034 C C . ARG A 1 133 ? -21.034 13.817 -6.364 1.00 49.84 133 ARG A C 1
ATOM 1036 O O . ARG A 1 133 ? -20.683 14.826 -6.963 1.00 49.84 133 ARG A O 1
ATOM 1043 N N . SER A 1 134 ? -22.318 13.500 -6.185 1.00 46.34 134 SER A N 1
ATOM 1044 C CA . SER A 1 134 ? -23.440 14.320 -6.668 1.00 46.34 134 SER A CA 1
ATOM 1045 C C . SER A 1 134 ? -23.684 15.595 -5.839 1.00 46.34 134 SER A C 1
ATOM 1047 O O . SER A 1 134 ? -24.301 16.547 -6.328 1.00 46.34 134 SER A O 1
ATOM 1049 N N . ILE A 1 135 ? -23.232 15.627 -4.583 1.00 51.53 135 ILE A N 1
ATOM 1050 C CA . ILE A 1 135 ? -23.272 16.819 -3.723 1.00 51.53 135 ILE A CA 1
ATOM 1051 C C . ILE A 1 135 ? -22.098 17.750 -4.061 1.00 51.53 135 ILE A C 1
ATOM 1053 O O . ILE A 1 135 ? -22.305 18.957 -4.191 1.00 51.53 135 ILE A O 1
ATOM 1057 N N . ASP A 1 136 ? -20.907 17.199 -4.309 1.00 49.25 136 ASP A N 1
ATOM 1058 C CA . ASP A 1 136 ? -19.713 17.973 -4.691 1.00 49.25 136 ASP A CA 1
ATOM 1059 C C . ASP A 1 136 ? -19.869 18.652 -6.070 1.00 49.25 136 ASP A C 1
ATOM 1061 O O . ASP A 1 136 ? -19.547 19.829 -6.253 1.00 49.25 136 ASP A O 1
ATOM 1065 N N . SER A 1 137 ? -20.489 17.963 -7.039 1.00 47.50 137 SER A N 1
ATOM 1066 C CA . SER A 1 137 ? -20.799 18.539 -8.359 1.00 47.50 137 SER A CA 1
ATOM 1067 C C . SER A 1 137 ? -21.875 19.636 -8.323 1.00 47.50 137 SER A C 1
ATOM 1069 O O . SER A 1 137 ? -21.996 20.418 -9.262 1.00 47.50 137 SER A O 1
ATOM 1071 N N . ARG A 1 138 ? -22.689 19.700 -7.259 1.00 46.19 138 ARG A N 1
ATOM 1072 C CA . ARG A 1 138 ? -23.712 20.747 -7.068 1.00 46.19 138 ARG A CA 1
ATOM 1073 C C . ARG A 1 138 ? -23.184 21.987 -6.349 1.00 46.19 138 ARG A C 1
ATOM 1075 O O . ARG A 1 138 ? -23.748 23.064 -6.529 1.00 46.19 138 ARG A O 1
ATOM 1082 N N . LEU A 1 139 ? -22.116 21.857 -5.564 1.00 40.72 139 LEU A N 1
ATOM 1083 C CA . LEU A 1 139 ? -21.439 22.988 -4.919 1.00 40.72 139 LEU A CA 1
ATOM 1084 C C . LEU A 1 139 ? -20.536 23.753 -5.896 1.00 40.72 139 LEU A C 1
ATOM 1086 O O . LEU A 1 139 ? -20.412 24.968 -5.789 1.00 40.72 139 LEU A O 1
ATOM 1090 N N . THR A 1 140 ? -19.996 23.070 -6.905 1.00 44.00 140 THR A N 1
ATOM 1091 C CA . THR A 1 140 ? -19.168 23.666 -7.968 1.00 44.00 140 THR A CA 1
ATOM 1092 C C . THR A 1 140 ? -19.965 24.426 -9.037 1.00 44.00 140 THR A C 1
ATOM 1094 O O . THR A 1 140 ? -19.407 25.295 -9.693 1.00 44.00 140 THR A O 1
ATOM 1097 N N . GLN A 1 141 ? -21.275 24.185 -9.179 1.00 37.50 141 GLN A N 1
ATOM 1098 C CA . GLN A 1 141 ? -22.149 24.936 -10.101 1.00 37.50 141 GLN A CA 1
ATOM 1099 C C . GLN A 1 141 ? -22.820 26.181 -9.487 1.00 37.50 141 GLN A C 1
ATOM 1101 O O . GLN A 1 141 ? -23.509 26.902 -10.201 1.00 37.50 141 GLN A O 1
ATOM 1106 N N . LYS A 1 142 ? -22.648 26.450 -8.183 1.00 34.50 142 LYS A N 1
ATOM 1107 C CA . LYS A 1 142 ? -23.222 27.635 -7.506 1.00 34.50 142 LYS A CA 1
ATOM 1108 C C . LYS A 1 142 ? -22.224 28.777 -7.273 1.00 34.50 142 LYS A C 1
ATOM 1110 O O . LYS A 1 142 ? -22.560 29.741 -6.594 1.00 34.50 142 LYS A O 1
ATOM 1115 N N . VAL A 1 143 ? -21.021 28.673 -7.835 1.00 37.66 143 VAL A N 1
ATOM 1116 C CA . VAL A 1 143 ? -19.997 29.728 -7.824 1.00 37.66 143 VAL A CA 1
ATOM 1117 C C . VAL A 1 143 ? -19.643 30.073 -9.271 1.00 37.66 143 VAL A C 1
ATOM 1119 O O . VAL A 1 143 ? -18.556 29.759 -9.745 1.00 37.66 143 VAL A O 1
ATOM 1122 N N . VAL A 1 144 ? -20.610 30.659 -9.979 1.00 39.19 144 VAL A N 1
ATOM 1123 C CA . VAL A 1 144 ? -20.431 31.526 -11.157 1.00 39.19 144 VAL A CA 1
ATOM 1124 C C . VAL A 1 144 ? -21.484 32.620 -11.064 1.00 39.19 144 VAL A C 1
ATOM 1126 O O . VAL A 1 144 ? -22.647 32.264 -10.764 1.00 39.19 144 VAL A O 1
#

InterPro domains:
  IPR015421 Pyridoxal phosphate-dependent transferase, major domain [G3DSA:3.40.640.10] (42-114)
  IPR015424 Pyridoxal phosphate-dependent transferase [SSF53383] (42-114)
  IPR039429 Serine hydroxymethyltransferase-like domain [PF00464] (42-114)
  IPR049943 Serine hydroxymethyltransferase-like [PTHR11680] (42-114)

Radius of gyration: 21.65 Å; chains: 1; bounding box: 61×56×45 Å

Sequence (144 aa):
MVGLLAWPTLSWASGRPETSNFFSAWETLLEDKPPLYTSTPRVFGLDPELWGVNVQSLSGCPANFAVYTALAEPNGRIMGLDLPDGGHLSHGFFTPAKKVSATSMFFQSMPYKVVFCCSISYSLKILYFYIMRSIDSRLTQKVV